Protein AF-A0A2J0M6G5-F1 (afdb_monomer)

Nearest PDB structures (foldseek):
  6vah-assembly2_B  TM=3.939E-01  e=2.311E+00  Homo sapiens
  7t2j-assembly2_A  TM=3.472E-01  e=2.066E+00  Homo sapiens
  7t2k-assembly2_A  TM=3.426E-01  e=1.954E+00  Homo sapiens
  8a8q-assembly1_B  TM=3.525E-01  e=4.049E+00  Drosophila melanogaster
  6s6j-assembly1_A  TM=3.504E-01  e=5.359E+00  Homo sapiens

Structure (mmCIF, N/CA/C/O backbone):
data_AF-A0A2J0M6G5-F1
#
_entry.id   AF-A0A2J0M6G5-F1
#
loop_
_atom_site.group_PDB
_atom_site.id
_atom_site.type_symbol
_atom_site.label_atom_id
_atom_site.label_alt_id
_atom_site.label_comp_id
_atom_site.label_asym_id
_atom_site.label_entity_id
_atom_site.label_seq_id
_atom_site.pdbx_PDB_ins_code
_atom_site.Cartn_x
_atom_site.Cartn_y
_atom_site.Cartn_z
_atom_site.occupancy
_atom_site.B_iso_or_equiv
_atom_site.auth_seq_id
_atom_site.auth_comp_id
_atom_site.auth_asym_id
_atom_site.auth_atom_id
_atom_site.pdbx_PDB_model_num
ATOM 1 N N . MET A 1 1 ? 59.948 -40.839 7.344 1.00 58.81 1 MET A N 1
ATOM 2 C CA . MET A 1 1 ? 58.799 -39.946 7.051 1.00 58.81 1 MET A CA 1
ATOM 3 C C . MET A 1 1 ? 58.137 -40.222 5.699 1.00 58.81 1 MET A C 1
ATOM 5 O O . MET A 1 1 ? 56.933 -40.058 5.602 1.00 58.81 1 MET A O 1
ATOM 9 N N . THR A 1 2 ? 58.850 -40.732 4.690 1.00 64.69 2 THR A N 1
ATOM 10 C CA . THR A 1 2 ? 58.309 -41.070 3.353 1.00 64.69 2 THR A CA 1
ATOM 11 C C . THR A 1 2 ? 57.282 -42.209 3.318 1.00 64.69 2 THR A C 1
ATOM 13 O O . THR A 1 2 ? 56.412 -42.210 2.457 1.00 64.69 2 THR A O 1
ATOM 16 N N . LYS A 1 3 ? 57.320 -43.160 4.263 1.00 63.69 3 LYS A N 1
ATOM 17 C CA . LYS A 1 3 ? 56.396 -44.314 4.288 1.00 63.69 3 LYS A CA 1
ATOM 18 C C . LYS A 1 3 ? 54.929 -43.929 4.544 1.00 63.69 3 LYS A C 1
ATOM 20 O O . LYS A 1 3 ? 54.038 -44.574 4.009 1.00 63.69 3 LYS A O 1
ATOM 25 N N . TYR A 1 4 ? 54.677 -42.870 5.316 1.00 75.38 4 TYR A N 1
ATOM 26 C CA . TYR A 1 4 ? 53.314 -42.422 5.636 1.00 75.38 4 TYR A CA 1
ATOM 27 C C . TYR A 1 4 ? 52.698 -41.553 4.535 1.00 75.38 4 TYR A C 1
ATOM 29 O O . TYR A 1 4 ? 51.484 -41.557 4.387 1.00 75.38 4 TYR A O 1
ATOM 37 N N . ILE A 1 5 ? 53.527 -40.900 3.712 1.00 76.75 5 ILE A N 1
ATOM 38 C CA . ILE A 1 5 ? 53.088 -40.082 2.568 1.00 76.75 5 ILE A CA 1
ATOM 39 C C . ILE A 1 5 ? 52.361 -40.937 1.521 1.00 76.75 5 ILE A C 1
ATOM 41 O O . ILE A 1 5 ? 51.309 -40.554 1.016 1.00 76.75 5 ILE A O 1
ATOM 45 N N . TRP A 1 6 ? 52.870 -42.136 1.234 1.00 80.69 6 TRP A N 1
ATOM 46 C CA . TRP A 1 6 ? 52.226 -43.050 0.285 1.00 80.69 6 TRP A CA 1
ATOM 47 C C . TRP A 1 6 ? 50.914 -43.633 0.819 1.00 80.69 6 TRP A C 1
ATOM 49 O O . TRP A 1 6 ? 49.969 -43.839 0.057 1.00 80.69 6 TRP A O 1
ATOM 59 N N . ILE A 1 7 ? 50.828 -43.839 2.135 1.00 84.25 7 ILE A N 1
ATOM 60 C CA . ILE A 1 7 ? 49.607 -44.299 2.805 1.00 84.25 7 ILE A CA 1
ATOM 61 C C . ILE A 1 7 ? 48.539 -43.200 2.755 1.00 84.25 7 ILE A C 1
ATOM 63 O O . ILE A 1 7 ? 47.402 -43.479 2.385 1.00 84.25 7 ILE A O 1
ATOM 67 N N . THR A 1 8 ? 48.898 -41.944 3.037 1.00 84.81 8 THR A N 1
ATOM 68 C CA . THR A 1 8 ? 47.950 -40.821 2.975 1.00 84.81 8 THR A CA 1
ATOM 69 C C . THR A 1 8 ? 47.463 -40.553 1.554 1.00 84.81 8 THR A C 1
ATOM 71 O O . THR A 1 8 ? 46.270 -40.340 1.364 1.00 84.81 8 THR A O 1
ATOM 74 N N . ILE A 1 9 ? 48.339 -40.637 0.545 1.00 87.06 9 ILE A N 1
ATOM 75 C CA . ILE A 1 9 ? 47.937 -40.500 -0.867 1.00 87.06 9 ILE A CA 1
ATOM 76 C C . ILE A 1 9 ? 46.954 -41.610 -1.256 1.00 87.06 9 ILE A C 1
ATOM 78 O O . ILE A 1 9 ? 45.942 -41.335 -1.896 1.00 87.06 9 ILE A O 1
ATOM 82 N N . SER A 1 10 ? 47.208 -42.846 -0.819 1.00 85.62 10 SER A N 1
ATOM 83 C CA . SER A 1 10 ? 46.324 -43.983 -1.108 1.00 85.62 10 SER A CA 1
ATOM 84 C C . SER A 1 10 ? 44.948 -43.820 -0.455 1.00 85.62 10 SER A C 1
ATOM 86 O O . SER A 1 10 ? 43.934 -44.109 -1.084 1.00 85.62 10 SER A O 1
ATOM 88 N N . ILE A 1 11 ? 44.896 -43.304 0.778 1.00 89.06 11 ILE A N 1
ATOM 89 C CA . ILE A 1 11 ? 43.638 -43.032 1.488 1.00 89.06 11 ILE A CA 1
ATOM 90 C C . ILE A 1 11 ? 42.857 -41.906 0.803 1.00 89.06 11 ILE A C 1
ATOM 92 O O . ILE A 1 11 ? 41.661 -42.056 0.573 1.00 89.06 11 ILE A O 1
ATOM 96 N N . ILE A 1 12 ? 43.516 -40.807 0.424 1.00 89.25 12 ILE A N 1
ATOM 97 C CA . ILE A 1 12 ? 42.864 -39.688 -0.274 1.00 89.25 12 ILE A CA 1
ATOM 98 C C . ILE A 1 12 ? 42.316 -40.143 -1.631 1.00 89.25 12 ILE A C 1
ATOM 100 O O . ILE A 1 12 ? 41.170 -39.842 -1.956 1.00 89.25 12 ILE A O 1
ATOM 104 N N . ALA A 1 13 ? 43.089 -40.918 -2.396 1.00 87.38 13 ALA A N 1
ATOM 105 C CA . ALA A 1 13 ? 42.631 -41.473 -3.668 1.00 87.38 13 ALA A CA 1
ATOM 106 C C . ALA A 1 13 ? 41.407 -42.385 -3.482 1.00 87.38 13 ALA A C 1
ATOM 108 O O . ALA A 1 13 ? 40.453 -42.303 -4.252 1.00 87.38 13 ALA A O 1
ATOM 109 N N . LEU A 1 14 ? 41.396 -43.206 -2.429 1.00 87.56 14 LEU A N 1
ATOM 110 C CA . LEU A 1 14 ? 40.270 -44.083 -2.118 1.00 87.56 14 LEU A CA 1
ATOM 111 C C . LEU A 1 14 ? 39.017 -43.292 -1.710 1.00 87.56 14 LEU A C 1
ATOM 113 O O . LEU A 1 14 ? 37.924 -43.613 -2.173 1.00 87.56 14 LEU A O 1
ATOM 117 N N . ILE A 1 15 ? 39.172 -42.227 -0.917 1.00 84.44 15 ILE A N 1
ATOM 118 C CA . ILE A 1 15 ? 38.075 -41.316 -0.553 1.00 84.44 15 ILE A CA 1
ATOM 119 C C . ILE A 1 15 ? 37.501 -40.641 -1.803 1.00 84.44 15 ILE A C 1
ATOM 121 O O . ILE A 1 15 ? 36.285 -40.616 -1.973 1.00 84.44 15 ILE A O 1
ATOM 125 N N . LEU A 1 16 ? 38.355 -40.153 -2.708 1.00 83.12 16 LEU A N 1
ATOM 126 C CA . LEU A 1 16 ? 37.916 -39.508 -3.949 1.00 83.12 16 LEU A CA 1
ATOM 127 C C . LEU A 1 16 ? 37.168 -40.474 -4.876 1.00 83.12 16 LEU A C 1
ATOM 129 O O . LEU A 1 16 ? 36.157 -40.089 -5.458 1.00 83.12 16 LEU A O 1
ATOM 133 N N . VAL A 1 17 ? 37.607 -41.732 -4.978 1.00 81.44 17 VAL A N 1
ATOM 134 C CA . VAL A 1 17 ? 36.903 -42.766 -5.759 1.00 81.44 17 VAL A CA 1
ATOM 135 C C . VAL A 1 17 ? 35.542 -43.092 -5.143 1.00 81.44 17 VAL A C 1
ATOM 137 O O . VAL A 1 17 ? 34.554 -43.204 -5.868 1.00 81.44 17 VAL A O 1
ATOM 140 N N . PHE A 1 18 ? 35.458 -43.215 -3.816 1.00 78.50 18 PHE A N 1
ATOM 141 C CA . PHE A 1 18 ? 34.181 -43.439 -3.134 1.00 78.50 18 PHE A CA 1
ATOM 142 C C . PHE A 1 18 ? 33.226 -42.250 -3.277 1.00 78.50 18 PHE A C 1
ATOM 144 O O . PHE A 1 18 ? 32.040 -42.469 -3.513 1.00 78.50 18 PHE A O 1
ATOM 151 N N . ALA A 1 19 ? 33.737 -41.018 -3.207 1.00 73.69 19 ALA A N 1
ATOM 152 C CA . ALA A 1 19 ? 32.956 -39.808 -3.445 1.00 73.69 19 ALA A CA 1
ATOM 153 C C . ALA A 1 19 ? 32.439 -39.745 -4.894 1.00 73.69 19 ALA A C 1
ATOM 155 O O . ALA A 1 19 ? 31.252 -39.514 -5.107 1.00 73.69 19 ALA A O 1
ATOM 156 N N . TYR A 1 20 ? 33.282 -40.059 -5.887 1.00 72.31 20 TYR A N 1
ATOM 157 C CA . TYR A 1 20 ? 32.862 -40.132 -7.294 1.00 72.31 20 TYR A CA 1
ATOM 158 C C . TYR A 1 20 ? 31.770 -41.181 -7.532 1.00 72.31 20 TYR A C 1
ATOM 160 O O . TYR A 1 20 ? 30.870 -40.967 -8.340 1.00 72.31 20 TYR A O 1
ATOM 168 N N . LYS A 1 21 ? 31.815 -42.314 -6.820 1.00 68.69 21 LYS A N 1
ATOM 169 C CA . LYS A 1 21 ? 30.777 -43.350 -6.913 1.00 68.69 21 LYS A CA 1
ATOM 170 C C . LYS A 1 21 ? 29.467 -42.991 -6.201 1.00 68.69 21 LYS A C 1
ATOM 172 O O . LYS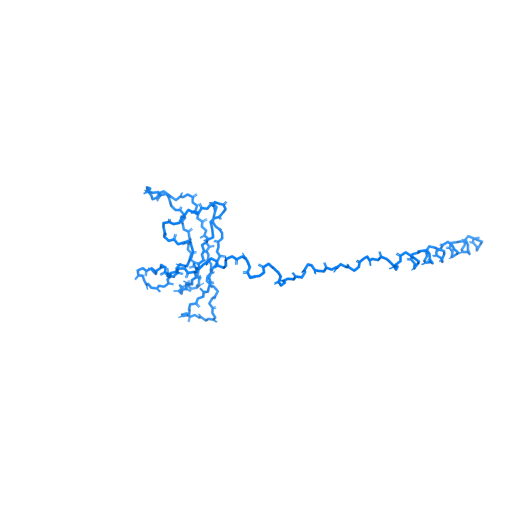 A 1 21 ? 28.467 -43.637 -6.496 1.00 68.69 21 LYS A O 1
ATOM 177 N N . GLN A 1 22 ? 29.458 -42.018 -5.286 1.00 61.12 22 GLN A N 1
ATOM 178 C CA . GLN A 1 22 ? 28.244 -41.556 -4.592 1.00 61.12 22 GLN A CA 1
ATOM 179 C C . GLN A 1 22 ? 27.455 -40.498 -5.377 1.00 61.12 22 GLN A C 1
ATOM 181 O O . GLN A 1 22 ? 26.293 -40.271 -5.066 1.00 61.12 22 GLN A O 1
ATOM 186 N N . ALA A 1 23 ? 28.041 -39.903 -6.418 1.00 62.44 23 ALA A N 1
ATOM 187 C CA . ALA A 1 23 ? 27.406 -38.852 -7.209 1.00 62.44 23 ALA A CA 1
ATOM 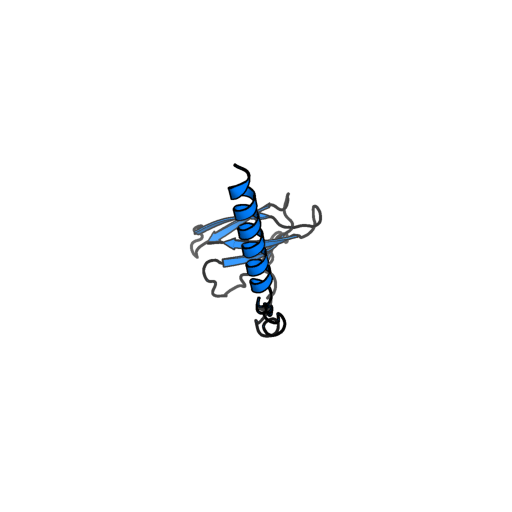188 C C . ALA A 1 23 ? 26.230 -39.252 -8.144 1.00 62.44 23 ALA A C 1
ATOM 190 O O . ALA A 1 23 ? 25.517 -38.340 -8.549 1.00 62.4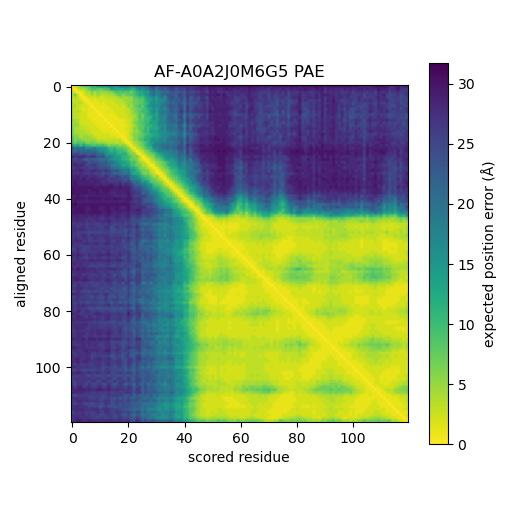4 23 ALA A O 1
ATOM 191 N N . PRO A 1 24 ? 25.964 -40.520 -8.542 1.00 62.50 24 PRO A N 1
ATOM 192 C CA . PRO A 1 24 ? 25.002 -40.768 -9.616 1.00 62.50 24 PRO A CA 1
ATOM 193 C C . PRO A 1 24 ? 23.632 -41.246 -9.117 1.00 62.50 24 PRO A C 1
ATOM 195 O O . PRO A 1 24 ? 23.124 -42.209 -9.674 1.00 62.50 24 PRO A O 1
ATOM 198 N N . ASN A 1 25 ? 23.052 -40.638 -8.073 1.00 64.62 25 ASN A N 1
ATOM 199 C CA . ASN A 1 25 ? 21.641 -40.847 -7.691 1.00 64.62 25 ASN A CA 1
ATOM 200 C C . ASN A 1 25 ? 21.081 -39.655 -6.889 1.00 64.62 25 ASN A C 1
ATOM 202 O O . ASN A 1 25 ? 20.385 -39.856 -5.894 1.00 64.62 25 ASN A O 1
ATOM 206 N N . GLU A 1 26 ? 21.391 -38.414 -7.271 1.00 66.38 26 GLU A N 1
ATOM 207 C CA . GLU A 1 26 ? 20.465 -37.340 -6.898 1.00 66.38 26 GLU A CA 1
ATOM 208 C C . GLU A 1 26 ? 19.183 -37.600 -7.703 1.00 66.38 26 GLU A C 1
ATOM 210 O O . GLU A 1 26 ? 19.260 -37.645 -8.935 1.00 66.38 26 GLU A O 1
ATOM 215 N N . PRO A 1 27 ? 18.038 -37.902 -7.059 1.00 65.88 27 PRO A N 1
ATOM 216 C CA . PRO A 1 27 ? 16.782 -37.955 -7.787 1.00 65.88 27 PRO A CA 1
ATOM 217 C C . PRO A 1 27 ? 16.591 -36.584 -8.425 1.00 65.88 27 PRO A C 1
ATOM 219 O O . PRO A 1 27 ? 16.808 -35.569 -7.758 1.00 65.88 27 PRO A O 1
ATOM 222 N N . ASP A 1 28 ? 16.239 -36.564 -9.708 1.00 66.62 28 ASP A N 1
ATOM 223 C CA . ASP A 1 28 ? 15.919 -35.318 -10.390 1.00 66.62 28 ASP A CA 1
ATOM 224 C C . ASP A 1 28 ? 14.849 -34.617 -9.549 1.00 66.62 28 ASP A C 1
ATOM 226 O O . ASP A 1 28 ? 13.802 -35.202 -9.250 1.00 66.62 28 ASP A O 1
ATOM 230 N N . LEU A 1 29 ? 15.164 -33.422 -9.045 1.00 62.41 29 LEU A N 1
ATOM 231 C CA . LEU A 1 29 ? 14.179 -32.623 -8.339 1.00 62.41 29 LEU A CA 1
ATOM 232 C C . LEU A 1 29 ? 13.207 -32.166 -9.417 1.00 62.41 29 LEU A C 1
ATOM 234 O O . LEU A 1 29 ? 13.410 -31.116 -10.025 1.00 62.41 29 LEU A O 1
ATOM 238 N N . GLU A 1 30 ? 12.174 -32.968 -9.672 1.00 61.38 30 GLU A N 1
ATOM 239 C CA . GLU A 1 30 ? 11.008 -32.531 -10.424 1.00 61.38 30 GLU A CA 1
ATOM 240 C C . GLU A 1 30 ? 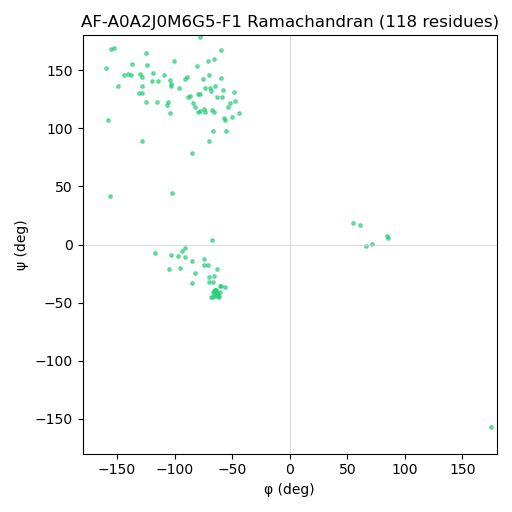10.482 -31.289 -9.701 1.00 61.38 30 GLU A C 1
ATOM 242 O O . GLU A 1 30 ? 9.826 -31.365 -8.657 1.00 61.38 30 GLU A O 1
ATOM 247 N N . LYS A 1 31 ? 10.861 -30.113 -10.216 1.00 65.56 31 LYS A N 1
ATOM 248 C CA . LYS A 1 31 ? 10.246 -28.845 -9.849 1.00 65.56 31 LYS A CA 1
ATOM 249 C C . LYS A 1 31 ? 8.749 -29.089 -10.037 1.00 65.56 31 LYS A C 1
ATOM 251 O O . LYS A 1 31 ? 8.383 -29.481 -11.147 1.00 65.56 31 LYS A O 1
ATOM 256 N N . PRO A 1 32 ? 7.906 -28.923 -9.001 1.00 64.06 32 PRO A N 1
ATOM 257 C CA . PRO A 1 32 ? 6.471 -29.086 -9.166 1.00 64.06 32 PRO A CA 1
ATOM 258 C C . PRO A 1 32 ? 6.052 -28.301 -10.405 1.00 64.06 32 PRO A C 1
ATOM 260 O O . PRO A 1 32 ? 6.404 -27.124 -10.504 1.00 64.06 32 PRO A O 1
ATOM 263 N N . GLU A 1 33 ? 5.415 -28.968 -11.368 1.00 58.75 33 GLU A N 1
ATOM 264 C CA . GLU A 1 33 ? 4.924 -28.332 -12.588 1.00 58.75 33 GLU A CA 1
ATOM 265 C C . GLU A 1 33 ? 4.117 -27.093 -12.173 1.00 58.75 33 GLU A C 1
ATOM 267 O O . GLU A 1 33 ? 3.049 -27.201 -11.569 1.00 58.75 33 GLU A O 1
ATOM 272 N N . GLU A 1 34 ? 4.658 -25.901 -12.438 1.00 57.47 34 GLU A N 1
ATOM 273 C CA . GLU A 1 34 ? 4.066 -24.614 -12.039 1.00 57.47 34 GLU A CA 1
ATOM 274 C C . GLU A 1 34 ? 2.747 -24.311 -12.779 1.00 57.47 34 GLU A C 1
ATOM 276 O O . GLU A 1 34 ? 2.140 -23.270 -12.546 1.00 57.47 34 GLU A O 1
ATOM 281 N N . ASP A 1 35 ? 2.250 -25.237 -13.602 1.00 56.28 35 ASP A N 1
ATOM 282 C CA . ASP A 1 35 ? 1.131 -25.007 -14.514 1.00 56.28 35 ASP A CA 1
ATOM 283 C C . ASP A 1 35 ? -0.214 -25.595 -14.053 1.00 56.28 35 ASP A C 1
ATOM 285 O O . ASP A 1 35 ? -1.244 -25.262 -14.632 1.00 56.28 35 ASP A O 1
ATOM 289 N N . ILE A 1 36 ? -0.275 -26.406 -12.987 1.00 48.06 36 ILE A N 1
ATOM 290 C CA . ILE A 1 36 ? -1.559 -26.987 -12.519 1.00 48.06 36 ILE A CA 1
ATOM 291 C C . ILE A 1 36 ? -2.236 -26.228 -11.370 1.00 48.06 36 ILE A C 1
ATOM 293 O O . ILE A 1 36 ? -3.401 -26.492 -11.075 1.00 48.06 36 ILE A O 1
ATOM 297 N N . ILE A 1 37 ? -1.560 -25.259 -10.742 1.00 52.09 37 ILE A N 1
ATOM 298 C CA . ILE A 1 37 ? -2.155 -24.435 -9.666 1.00 52.09 37 ILE A CA 1
ATOM 299 C C . ILE A 1 37 ? -2.511 -23.017 -10.153 1.00 52.09 37 ILE A C 1
ATOM 301 O O . ILE A 1 37 ? -3.393 -22.380 -9.576 1.00 52.09 37 ILE A O 1
ATOM 305 N N . SER A 1 38 ? -1.903 -22.539 -11.246 1.00 56.28 38 SER A N 1
ATOM 306 C CA . SER A 1 38 ? -2.113 -21.173 -11.757 1.00 56.28 38 SER A CA 1
ATOM 307 C C . SER A 1 38 ? -3.575 -20.879 -12.130 1.00 56.28 38 SER A C 1
ATOM 309 O O . SER A 1 38 ? -4.067 -19.787 -11.856 1.00 56.28 38 SER A O 1
ATOM 311 N N . ASP A 1 39 ? -4.304 -21.864 -12.660 1.00 56.72 39 ASP A N 1
ATOM 312 C CA . ASP A 1 39 ? -5.672 -21.656 -13.163 1.00 56.72 39 ASP A CA 1
ATOM 313 C C . ASP A 1 39 ? -6.788 -21.944 -12.141 1.00 56.72 39 ASP A C 1
ATOM 315 O O . ASP A 1 39 ? -7.964 -21.716 -12.427 1.00 56.72 39 ASP A O 1
ATOM 319 N N . GLN A 1 40 ? -6.459 -22.450 -10.945 1.00 49.72 40 GLN A N 1
ATOM 320 C CA . GLN A 1 40 ? -7.458 -22.809 -9.921 1.00 49.72 40 GLN A CA 1
ATOM 321 C C . GLN A 1 40 ? -7.358 -22.001 -8.629 1.00 49.72 40 GLN A C 1
ATOM 323 O O . GLN A 1 40 ? -8.250 -22.099 -7.784 1.00 49.72 40 GLN A O 1
ATOM 328 N N . ILE A 1 41 ? -6.330 -21.166 -8.466 1.00 49.44 41 ILE A N 1
ATOM 329 C CA . ILE A 1 41 ? -6.424 -20.075 -7.499 1.00 49.44 41 ILE A CA 1
ATOM 330 C C . ILE A 1 41 ? -7.369 -19.062 -8.147 1.00 49.44 41 ILE A C 1
ATOM 332 O O . ILE A 1 41 ? -6.997 -18.498 -9.177 1.00 49.44 41 ILE A O 1
ATOM 336 N N . PRO A 1 42 ? -8.578 -18.805 -7.608 1.00 47.22 42 PRO A N 1
ATOM 337 C CA . PRO A 1 42 ? -9.351 -17.673 -8.082 1.00 47.22 42 PRO A CA 1
ATOM 338 C C . PRO A 1 42 ? -8.455 -16.457 -7.884 1.00 47.22 42 PRO A C 1
ATOM 340 O O . PRO A 1 42 ? -8.185 -16.083 -6.743 1.00 47.22 42 PRO A O 1
ATOM 343 N N . THR A 1 43 ? -7.942 -15.883 -8.977 1.00 55.78 43 THR A N 1
ATOM 344 C CA . THR A 1 43 ? -7.353 -14.547 -8.948 1.00 55.78 43 THR A CA 1
ATOM 345 C C . THR A 1 43 ? -8.471 -13.690 -8.389 1.00 55.78 43 THR A C 1
ATOM 347 O O . THR A 1 43 ? -9.492 -13.567 -9.067 1.00 55.78 43 THR A O 1
ATOM 350 N N . PR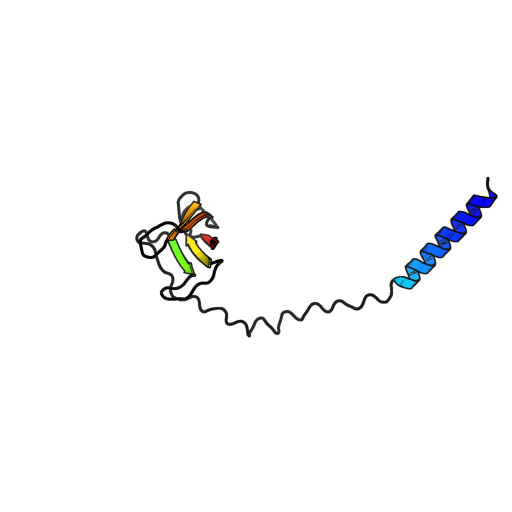O A 1 44 ? -8.384 -13.221 -7.128 1.00 59.53 44 PRO A N 1
ATOM 351 C CA . PRO A 1 44 ? -9.554 -12.632 -6.513 1.00 59.53 44 PRO A CA 1
ATOM 352 C C . PRO A 1 44 ? -9.840 -11.367 -7.304 1.00 59.53 44 PRO A C 1
ATOM 354 O O . PRO A 1 44 ? -8.977 -10.485 -7.342 1.00 59.53 44 PRO A O 1
ATOM 357 N N . GLU A 1 45 ? -10.985 -11.378 -7.989 1.00 61.88 45 GLU A N 1
ATOM 358 C CA . GLU A 1 45 ? -11.436 -10.355 -8.922 1.00 61.88 45 GLU A CA 1
ATOM 359 C C . GLU A 1 45 ? -11.165 -8.995 -8.276 1.00 61.88 45 GLU A C 1
ATOM 361 O O . GLU A 1 45 ? -11.666 -8.700 -7.185 1.00 61.88 45 GLU A O 1
ATOM 366 N N . GLU A 1 46 ? -10.239 -8.228 -8.858 1.00 68.38 46 GLU A N 1
ATOM 367 C CA . GLU A 1 46 ? -9.957 -6.883 -8.374 1.00 68.38 46 GLU A CA 1
ATOM 368 C C . GLU A 1 46 ? -11.213 -6.061 -8.664 1.00 68.38 46 GLU A C 1
ATOM 370 O O . GLU A 1 46 ? -11.454 -5.657 -9.797 1.00 68.38 46 GLU A O 1
ATOM 375 N N . GLY A 1 47 ? -12.060 -5.901 -7.643 1.00 76.31 47 GLY A N 1
ATOM 376 C CA . GLY A 1 47 ? -13.230 -5.037 -7.720 1.00 76.31 47 GLY A CA 1
ATOM 377 C C . GLY A 1 47 ? -12.831 -3.591 -8.012 1.00 76.31 47 GLY A C 1
ATOM 378 O O . GLY A 1 47 ? -11.658 -3.219 -7.907 1.00 76.31 47 GLY A O 1
ATOM 379 N N . GLU A 1 48 ? -13.820 -2.770 -8.366 1.00 88.00 48 GLU A N 1
ATOM 380 C CA . GLU A 1 48 ? -13.614 -1.356 -8.690 1.00 88.00 48 GLU A CA 1
ATOM 381 C C . GLU A 1 48 ? -12.751 -0.656 -7.621 1.00 88.00 48 GLU A C 1
ATOM 383 O O . GLU A 1 48 ? -13.004 -0.804 -6.416 1.00 88.00 48 GLU A O 1
ATOM 388 N N . PRO A 1 49 ? -11.710 0.094 -8.023 1.00 90.88 49 PRO A N 1
ATOM 389 C CA . PRO A 1 49 ? -10.835 0.753 -7.072 1.00 90.88 49 PRO A CA 1
ATOM 390 C C . PRO A 1 49 ? -11.595 1.816 -6.278 1.00 90.88 49 PRO A C 1
ATOM 392 O O . PRO A 1 49 ? -12.312 2.653 -6.830 1.00 90.88 49 PRO A O 1
ATOM 395 N N . ILE A 1 50 ? -11.366 1.849 -4.968 1.00 93.38 50 ILE A N 1
ATOM 396 C CA . ILE A 1 50 ? -11.849 2.930 -4.110 1.00 93.38 50 ILE A CA 1
ATOM 397 C C . ILE A 1 50 ? -10.885 4.108 -4.272 1.00 93.38 50 ILE A C 1
ATOM 399 O O . ILE A 1 50 ? -9.712 4.017 -3.906 1.00 93.38 50 ILE A O 1
ATOM 403 N N . VAL A 1 51 ? -11.377 5.209 -4.837 1.00 95.12 51 VAL A N 1
ATOM 404 C CA . VAL A 1 51 ? -10.583 6.407 -5.150 1.00 95.12 51 VAL A CA 1
ATOM 405 C C . VAL A 1 51 ? -10.712 7.443 -4.032 1.00 95.12 51 VAL A C 1
ATOM 407 O O . VAL A 1 51 ? -11.813 7.719 -3.556 1.00 95.12 51 VAL A O 1
ATOM 410 N N . SER A 1 52 ? -9.589 8.028 -3.609 1.00 95.00 52 SER A N 1
ATOM 411 C CA . SER A 1 52 ? -9.562 9.105 -2.613 1.00 95.00 52 SER A CA 1
ATOM 412 C C . SER A 1 52 ? -10.225 10.390 -3.123 1.00 95.00 52 SER A C 1
ATOM 414 O O . SER A 1 52 ? -10.287 10.633 -4.325 1.00 95.00 52 SER A O 1
ATOM 416 N N . GLU A 1 53 ? -10.631 11.284 -2.215 1.00 95.44 53 GLU A N 1
ATOM 417 C CA . GLU A 1 53 ? -11.208 12.595 -2.575 1.00 95.44 53 GLU A CA 1
ATOM 418 C C . GLU A 1 53 ? -10.280 13.434 -3.469 1.00 95.44 53 GLU A C 1
ATOM 420 O O . GLU A 1 53 ? -10.727 14.120 -4.383 1.00 95.44 53 GLU A O 1
ATOM 425 N N . SER A 1 54 ? -8.968 13.351 -3.232 1.00 94.56 54 SER A N 1
ATOM 426 C CA . SER A 1 54 ? -7.943 14.010 -4.049 1.00 94.56 54 SER A CA 1
ATOM 427 C C . SER A 1 54 ? -7.703 13.344 -5.408 1.00 94.56 54 SER A C 1
ATOM 429 O O . SER A 1 54 ? -6.987 13.903 -6.235 1.00 94.56 54 SER A O 1
ATOM 431 N N . GLY A 1 55 ? -8.216 12.129 -5.623 1.00 96.12 55 GLY A N 1
ATOM 432 C CA . GLY A 1 55 ? -7.943 11.305 -6.803 1.00 96.12 55 GLY A CA 1
ATOM 433 C C . GLY A 1 55 ? -6.529 10.714 -6.874 1.00 96.12 55 GLY A C 1
ATOM 434 O O . GLY A 1 55 ? -6.206 10.033 -7.843 1.00 96.12 55 GLY A O 1
ATOM 435 N N . ASN A 1 56 ? -5.678 10.970 -5.878 1.00 97.19 56 ASN A N 1
ATOM 436 C CA . ASN A 1 56 ? -4.255 10.618 -5.910 1.00 97.19 56 ASN A CA 1
ATOM 437 C C . ASN A 1 56 ? -3.933 9.240 -5.328 1.00 97.19 56 ASN A C 1
ATOM 439 O O . ASN A 1 56 ? -2.807 8.777 -5.483 1.00 97.19 56 ASN A O 1
ATOM 443 N N . ILE A 1 57 ? -4.882 8.588 -4.657 1.00 97.38 57 ILE A N 1
ATOM 444 C CA . ILE A 1 57 ? -4.718 7.229 -4.139 1.00 97.38 57 ILE A CA 1
ATOM 445 C C . ILE A 1 57 ? -5.932 6.420 -4.569 1.00 97.38 57 ILE A C 1
ATOM 447 O O . ILE A 1 57 ? -7.073 6.845 -4.371 1.00 97.38 57 ILE A O 1
ATOM 451 N N . LYS A 1 58 ? -5.679 5.250 -5.147 1.00 97.00 58 LYS A N 1
ATOM 452 C CA . LYS A 1 58 ? -6.704 4.288 -5.532 1.00 97.00 58 LYS A CA 1
ATOM 453 C C . LYS A 1 58 ? -6.380 2.953 -4.891 1.00 97.00 58 LYS A C 1
ATOM 455 O O . LYS A 1 58 ? -5.293 2.422 -5.094 1.00 97.00 58 LYS A O 1
ATOM 460 N N . VAL A 1 59 ? -7.307 2.424 -4.104 1.00 95.44 59 VAL A N 1
ATOM 461 C CA . VAL A 1 59 ? -7.131 1.176 -3.357 1.00 95.44 59 VAL A CA 1
ATOM 462 C C . VAL A 1 59 ? -7.949 0.083 -4.028 1.00 95.44 59 VAL A C 1
ATOM 464 O O . VAL A 1 59 ? -9.169 0.194 -4.123 1.00 95.44 59 VAL A O 1
ATOM 467 N N . THR A 1 60 ? -7.285 -0.977 -4.484 1.00 95.19 60 THR A N 1
ATOM 468 C CA . THR A 1 60 ? -7.941 -2.168 -5.046 1.00 95.19 60 THR A CA 1
ATOM 469 C C . THR A 1 60 ? -8.124 -3.260 -3.998 1.00 95.19 60 THR A C 1
ATOM 471 O O . THR A 1 60 ? -8.985 -4.125 -4.164 1.00 95.19 60 THR A O 1
ATOM 474 N N . ARG A 1 61 ? -7.364 -3.228 -2.891 1.00 93.56 61 ARG A N 1
ATOM 475 C CA . ARG A 1 61 ? -7.576 -4.111 -1.733 1.00 93.56 61 ARG A CA 1
ATOM 476 C C . ARG A 1 61 ? -7.287 -3.439 -0.391 1.00 93.56 61 ARG A C 1
ATOM 478 O O . ARG A 1 61 ? -6.317 -2.687 -0.317 1.00 93.56 61 ARG A O 1
ATOM 485 N N . PRO A 1 62 ? -8.036 -3.787 0.672 1.00 92.94 62 PRO A N 1
ATOM 486 C CA . PRO A 1 62 ? -9.211 -4.669 0.666 1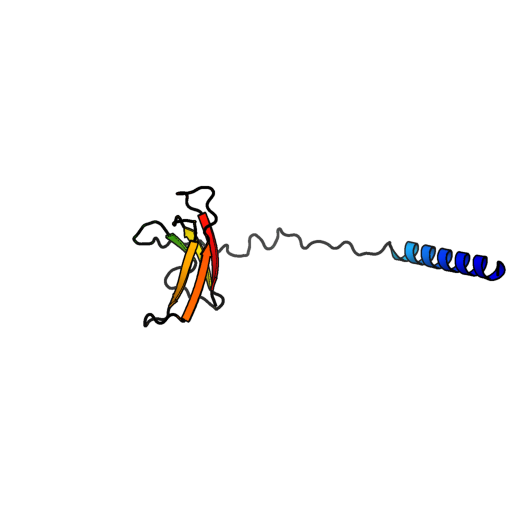.00 92.94 62 PRO A CA 1
ATOM 487 C C . PRO A 1 62 ? -10.424 -4.010 -0.015 1.00 92.94 62 PRO A C 1
ATOM 489 O O . PRO A 1 62 ? -10.497 -2.789 -0.123 1.00 92.94 62 PRO A O 1
ATOM 492 N N . GLN A 1 63 ? -11.366 -4.825 -0.490 1.00 90.62 63 GLN A N 1
ATOM 493 C CA . GLN A 1 63 ? -12.622 -4.338 -1.067 1.00 90.62 63 GLN A CA 1
ATOM 494 C C . GLN A 1 63 ? -13.614 -3.975 0.043 1.00 90.62 63 GLN A C 1
ATOM 496 O O . GLN A 1 63 ? -13.560 -4.521 1.152 1.00 90.62 63 GLN A O 1
ATOM 501 N N . LYS A 1 64 ? -14.529 -3.048 -0.250 1.00 88.44 64 LYS A N 1
ATOM 502 C CA . LYS A 1 64 ? -15.548 -2.631 0.716 1.00 88.44 64 LYS A CA 1
ATOM 503 C C . LYS A 1 64 ? -16.407 -3.830 1.140 1.00 88.44 64 LYS A C 1
ATOM 505 O O . LYS A 1 64 ? -16.693 -4.705 0.332 1.00 88.44 64 LYS A O 1
ATOM 510 N N . ASP A 1 65 ? -16.794 -3.854 2.415 1.00 86.56 65 ASP A N 1
ATOM 511 C CA . ASP A 1 65 ? -17.682 -4.863 3.011 1.00 86.56 65 ASP A CA 1
ATOM 512 C C . ASP A 1 65 ? -17.134 -6.307 2.954 1.00 86.56 65 ASP A C 1
ATOM 514 O O . ASP A 1 65 ? -17.868 -7.271 3.168 1.00 86.56 65 ASP A O 1
ATOM 518 N N . THR A 1 66 ? -15.825 -6.470 2.718 1.00 85.75 66 THR A N 1
ATOM 519 C CA . THR A 1 66 ? -15.154 -7.774 2.778 1.00 85.75 66 THR A CA 1
ATOM 520 C C . THR A 1 66 ? -14.631 -8.084 4.175 1.00 85.75 66 THR A C 1
ATOM 522 O O . THR A 1 66 ? -14.163 -7.209 4.906 1.00 85.75 66 THR A O 1
ATOM 525 N N . VAL A 1 67 ? -14.691 -9.362 4.553 1.00 88.81 67 VAL A N 1
ATOM 526 C CA . VAL A 1 67 ? -14.042 -9.855 5.770 1.00 88.81 67 VAL A CA 1
ATOM 527 C C . VAL A 1 67 ? -12.551 -10.007 5.481 1.00 88.81 67 VAL A C 1
ATOM 529 O O . VAL A 1 67 ? -12.159 -10.843 4.669 1.00 88.81 67 VAL A O 1
ATOM 532 N N . ALA A 1 68 ? -11.723 -9.208 6.151 1.00 87.06 68 ALA A N 1
ATOM 533 C CA . ALA A 1 68 ? -10.270 -9.306 6.090 1.00 87.06 68 ALA A CA 1
ATOM 534 C C . ALA A 1 68 ? -9.720 -9.971 7.361 1.00 87.06 68 ALA A C 1
ATOM 536 O O . ALA A 1 68 ? -10.200 -9.722 8.466 1.00 87.06 68 ALA A O 1
ATOM 537 N N . THR A 1 69 ? -8.699 -10.810 7.207 1.00 88.38 69 THR A N 1
ATOM 538 C CA . THR A 1 69 ? -7.981 -11.465 8.311 1.00 88.38 69 THR A CA 1
ATOM 539 C C . THR A 1 69 ? -6.583 -10.878 8.447 1.00 88.38 69 THR A C 1
ATOM 541 O O . THR A 1 69 ? -5.974 -10.545 7.436 1.00 88.38 69 THR A O 1
ATOM 544 N N . SER A 1 70 ? -6.059 -10.775 9.671 1.00 90.06 70 SER A N 1
ATOM 545 C CA . SER A 1 70 ? -4.683 -10.311 9.895 1.00 90.06 70 SER A CA 1
ATOM 546 C C . SER A 1 70 ? -3.664 -11.358 9.401 1.00 90.06 70 SER A C 1
ATOM 548 O O . SER A 1 70 ? -3.843 -12.542 9.707 1.00 90.06 70 SER A O 1
ATOM 550 N N . PRO A 1 71 ? -2.605 -10.963 8.663 1.00 92.38 71 PRO A N 1
ATOM 551 C CA . PRO A 1 71 ? -2.309 -9.605 8.190 1.00 92.38 71 PRO A CA 1
ATOM 552 C C . PRO A 1 71 ? -3.186 -9.178 7.003 1.00 92.38 71 PRO A C 1
ATOM 554 O O . PRO A 1 71 ? -3.439 -9.959 6.084 1.00 92.38 71 PRO A O 1
ATOM 557 N N . ILE A 1 72 ? -3.591 -7.907 6.984 1.00 93.94 72 ILE A N 1
ATOM 558 C CA . ILE A 1 72 ? -4.427 -7.346 5.917 1.00 93.94 72 ILE A CA 1
ATOM 559 C C . ILE A 1 72 ? -3.531 -6.821 4.795 1.00 93.94 72 ILE A C 1
ATOM 561 O O . ILE A 1 72 ? -2.652 -5.994 5.029 1.00 93.94 72 ILE A O 1
ATOM 565 N N . LEU A 1 73 ? -3.780 -7.265 3.561 1.00 94.69 73 LEU A N 1
ATOM 566 C CA . LEU A 1 73 ? -3.133 -6.714 2.372 1.00 94.69 73 LEU A CA 1
ATOM 567 C C . LEU A 1 73 ? -3.837 -5.435 1.914 1.00 94.69 73 LEU A C 1
ATOM 569 O O . LEU A 1 73 ? -4.994 -5.479 1.489 1.00 94.69 73 LEU A O 1
ATOM 573 N N . VAL A 1 74 ? -3.102 -4.326 1.927 1.00 95.56 74 VAL A N 1
ATOM 574 C CA . VAL A 1 74 ? -3.510 -3.051 1.339 1.00 95.56 74 VAL A CA 1
ATOM 575 C C . VAL A 1 74 ? -2.758 -2.859 0.025 1.00 95.56 74 VAL A C 1
ATOM 577 O O . VAL A 1 74 ? -1.535 -2.729 0.020 1.00 95.56 74 VAL A O 1
ATOM 580 N N . LYS A 1 75 ? -3.477 -2.869 -1.098 1.00 96.06 75 LYS A N 1
ATOM 581 C CA . LYS A 1 75 ? -2.900 -2.782 -2.449 1.00 96.06 75 LYS A CA 1
ATOM 582 C C . LYS A 1 75 ? -3.606 -1.705 -3.255 1.00 96.06 75 LYS A C 1
ATOM 584 O O . LYS A 1 75 ? -4.816 -1.510 -3.115 1.00 96.06 75 LYS A O 1
ATOM 589 N N . GLY A 1 76 ? -2.858 -1.044 -4.125 1.00 96.69 76 GLY A N 1
ATOM 590 C CA . GLY A 1 76 ? -3.418 -0.063 -5.031 1.00 96.69 76 GLY A CA 1
ATOM 591 C C . GLY A 1 76 ? -2.368 0.653 -5.857 1.00 96.69 76 GLY A C 1
ATOM 592 O O . GLY A 1 76 ? -1.253 0.164 -6.048 1.00 96.69 76 GLY A O 1
ATOM 593 N N . GLU A 1 77 ? -2.741 1.836 -6.319 1.00 97.75 77 GLU A N 1
ATOM 594 C CA . GLU A 1 77 ? -1.852 2.778 -6.980 1.00 97.75 77 GLU A CA 1
ATOM 595 C C . GLU A 1 77 ? -1.958 4.156 -6.332 1.00 97.75 77 GLU A C 1
ATOM 597 O O . GLU A 1 77 ? -3.025 4.581 -5.878 1.00 97.75 77 GLU A O 1
ATOM 602 N N . ALA A 1 78 ? -0.837 4.861 -6.260 1.00 98.06 78 ALA A N 1
ATOM 603 C CA . ALA A 1 78 ? -0.782 6.191 -5.688 1.00 98.06 78 ALA A CA 1
ATOM 604 C C . ALA A 1 78 ? 0.149 7.098 -6.488 1.00 98.06 78 ALA A C 1
ATOM 606 O O . ALA A 1 78 ? 1.168 6.669 -7.025 1.00 98.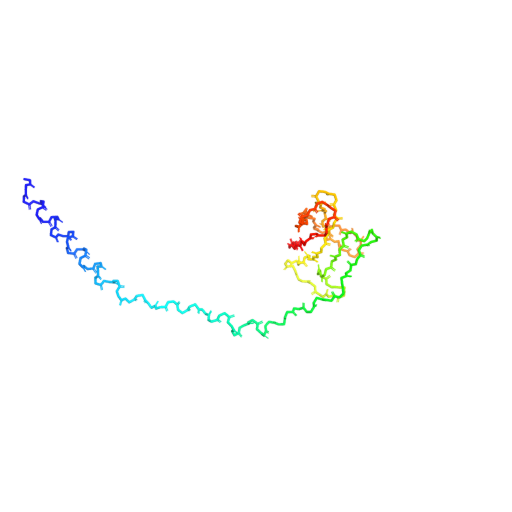06 78 ALA A O 1
ATOM 607 N N . ARG A 1 79 ? -0.214 8.375 -6.528 1.00 97.44 79 ARG A N 1
ATOM 608 C CA . ARG A 1 79 ? 0.582 9.478 -7.054 1.00 97.44 79 ARG A CA 1
ATOM 609 C C . ARG A 1 79 ? 0.622 10.568 -5.994 1.00 97.44 79 ARG A C 1
ATOM 611 O O . ARG A 1 79 ? -0.238 11.447 -5.944 1.00 97.44 79 ARG A O 1
ATOM 618 N N . VAL A 1 80 ? 1.607 10.481 -5.115 1.00 95.25 80 VAL A N 1
ATOM 619 C CA . VAL A 1 80 ? 1.782 11.393 -3.979 1.00 95.25 80 VAL A CA 1
ATOM 620 C C . VAL A 1 80 ? 3.177 12.013 -4.008 1.00 95.25 80 VAL A C 1
ATOM 622 O O . VAL A 1 80 ? 4.053 11.551 -4.737 1.00 95.25 80 VAL A O 1
ATOM 625 N N . PHE A 1 81 ? 3.379 13.084 -3.241 1.00 93.50 81 PHE A N 1
ATOM 626 C CA . PHE A 1 81 ? 4.674 13.756 -3.152 1.00 93.50 81 PHE A CA 1
ATOM 627 C C . PHE A 1 81 ? 5.752 12.774 -2.666 1.00 93.50 81 PHE A C 1
ATOM 629 O O . PHE A 1 81 ? 5.547 12.085 -1.670 1.00 93.50 81 PHE A O 1
ATOM 636 N N . GLU A 1 82 ? 6.853 12.667 -3.416 1.00 92.81 82 GLU A N 1
ATOM 637 C CA . GLU A 1 82 ? 7.955 11.715 -3.166 1.00 92.81 82 GLU A CA 1
ATOM 638 C C . GLU A 1 82 ? 7.515 10.238 -3.072 1.00 92.81 82 GLU A C 1
ATOM 640 O O . GLU A 1 82 ? 8.224 9.399 -2.519 1.00 92.81 82 GLU A O 1
ATOM 645 N N . GLY A 1 83 ? 6.320 9.903 -3.578 1.00 94.81 83 GLY A N 1
ATOM 646 C CA . GLY A 1 83 ? 5.769 8.547 -3.554 1.00 94.81 83 GLY A CA 1
ATOM 647 C C . GLY A 1 83 ? 5.432 8.004 -2.160 1.00 94.81 83 GLY A C 1
ATOM 648 O O . GLY A 1 83 ? 4.919 6.895 -2.071 1.00 94.81 83 GLY A O 1
ATOM 649 N N . THR A 1 84 ? 5.663 8.753 -1.080 1.00 96.69 84 THR A N 1
ATOM 650 C CA . THR A 1 84 ? 5.561 8.249 0.298 1.00 96.69 84 THR A CA 1
ATOM 651 C C . THR A 1 84 ? 4.272 8.708 0.981 1.00 96.69 84 THR A C 1
ATOM 653 O O . THR A 1 84 ? 3.871 9.867 0.873 1.00 96.69 84 THR A O 1
ATOM 656 N N . PHE A 1 85 ? 3.606 7.804 1.701 1.00 96.56 85 PHE A N 1
ATOM 657 C CA . PHE A 1 85 ? 2.367 8.085 2.433 1.00 96.56 85 PHE A CA 1
ATOM 658 C C . PHE A 1 85 ? 2.191 7.154 3.642 1.00 96.56 85 PHE A C 1
ATOM 660 O O . PHE A 1 85 ? 2.908 6.169 3.802 1.00 96.56 85 PHE A O 1
ATOM 667 N N . GLN A 1 86 ? 1.219 7.467 4.503 1.00 97.00 86 GLN A N 1
ATOM 668 C CA . GLN A 1 86 ? 0.877 6.656 5.675 1.00 97.00 86 GLN A CA 1
ATOM 669 C C . GLN A 1 86 ? -0.397 5.844 5.436 1.00 97.00 86 GLN A C 1
ATOM 671 O O . GLN A 1 86 ? -1.394 6.361 4.929 1.00 97.00 86 GLN A O 1
ATOM 676 N N . ILE A 1 87 ? -0.383 4.590 5.874 1.00 96.62 87 ILE A N 1
ATOM 677 C CA . ILE A 1 87 ? -1.543 3.706 5.966 1.00 96.62 87 ILE A CA 1
ATOM 678 C C . ILE A 1 87 ? -1.910 3.588 7.443 1.00 96.62 87 ILE A C 1
ATOM 680 O O . ILE A 1 87 ? -1.080 3.171 8.246 1.00 96.62 87 ILE A O 1
ATOM 684 N N . HIS A 1 88 ? -3.148 3.931 7.801 1.00 96.69 88 HIS A N 1
ATOM 685 C CA . HIS A 1 88 ? -3.684 3.741 9.152 1.00 96.69 88 HIS A CA 1
ATOM 686 C C . HIS A 1 88 ? -4.839 2.740 9.112 1.00 96.69 88 HIS A C 1
ATOM 688 O O . HIS A 1 88 ? -5.844 2.983 8.440 1.00 96.69 88 HIS A O 1
ATOM 694 N N . LEU A 1 89 ? -4.725 1.654 9.873 1.00 94.94 89 LEU A N 1
ATOM 695 C CA . LEU A 1 89 ? -5.842 0.761 10.159 1.00 94.94 89 LEU A CA 1
ATOM 696 C C . LEU A 1 89 ? -6.625 1.338 11.337 1.00 94.94 89 LEU A C 1
ATOM 698 O O . LEU A 1 89 ? -6.056 1.550 12.407 1.00 94.94 89 LEU A O 1
ATOM 702 N N . LYS A 1 90 ? -7.917 1.606 11.145 1.00 95.00 90 LYS A N 1
ATOM 703 C CA . LYS A 1 90 ? -8.789 2.180 12.175 1.00 95.00 90 LYS A CA 1
ATOM 704 C C . LYS A 1 90 ? -9.943 1.247 12.514 1.00 95.00 90 LYS A C 1
ATOM 706 O O . LYS A 1 90 ? -10.439 0.544 11.636 1.00 95.00 90 LYS A O 1
ATOM 711 N N . ASP A 1 91 ? -10.379 1.277 13.768 1.00 93.50 91 ASP A N 1
ATOM 712 C CA . ASP A 1 91 ? -11.629 0.642 14.184 1.00 93.50 91 ASP A CA 1
ATOM 713 C C . ASP A 1 91 ? -12.859 1.489 13.793 1.00 93.50 91 ASP A C 1
ATOM 715 O O . ASP A 1 91 ? -12.746 2.589 13.244 1.00 93.50 91 ASP A O 1
ATOM 719 N N . ALA A 1 92 ? -14.056 0.986 14.104 1.00 94.19 92 ALA A N 1
ATOM 7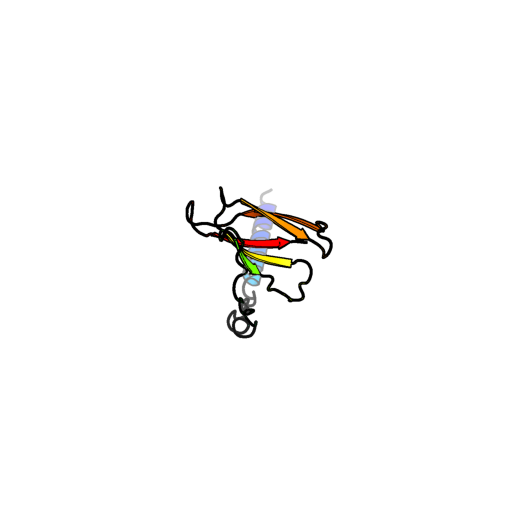20 C CA . ALA A 1 92 ? -15.315 1.676 13.814 1.00 94.19 92 ALA A CA 1
ATOM 721 C C . ALA A 1 92 ? -15.481 3.020 14.556 1.00 94.19 92 ALA A C 1
ATOM 723 O O . ALA A 1 92 ? -16.261 3.863 14.119 1.00 94.19 92 ALA A O 1
ATOM 724 N N . ASN A 1 93 ? -14.752 3.232 15.656 1.00 96.44 93 ASN A N 1
ATOM 725 C CA . ASN A 1 93 ? -14.759 4.477 16.427 1.00 96.44 93 ASN A CA 1
ATOM 726 C C . ASN A 1 93 ? -13.681 5.466 15.944 1.00 96.44 93 ASN A C 1
ATOM 728 O O . ASN A 1 93 ? -13.586 6.579 16.462 1.00 96.44 93 ASN A O 1
ATOM 732 N N . GLY A 1 94 ? -12.864 5.071 14.962 1.00 95.69 94 GLY A N 1
ATOM 733 C CA . GLY A 1 94 ? -11.764 5.862 14.420 1.00 95.69 94 GLY A CA 1
ATOM 734 C C . GLY A 1 94 ? -10.445 5.735 15.188 1.00 95.69 94 GLY A C 1
ATOM 735 O O . GLY A 1 94 ? -9.497 6.448 14.844 1.00 95.69 94 GLY A O 1
ATOM 736 N N . ALA A 1 95 ? -10.353 4.851 16.187 1.00 96.75 95 ALA A N 1
ATOM 737 C CA . ALA A 1 95 ? -9.106 4.579 16.895 1.00 96.75 95 ALA A CA 1
ATOM 738 C C . ALA A 1 95 ? -8.119 3.870 15.959 1.00 96.75 95 ALA A C 1
ATOM 740 O O . ALA A 1 95 ? -8.485 2.915 15.276 1.00 96.75 95 ALA A O 1
ATOM 741 N N . ILE A 1 96 ? -6.869 4.338 15.918 1.00 96.62 96 ILE A N 1
ATOM 742 C CA . ILE A 1 96 ? -5.814 3.719 15.109 1.00 96.62 96 ILE A CA 1
ATOM 743 C C . ILE A 1 96 ? -5.373 2.430 15.805 1.00 96.62 96 ILE A C 1
ATOM 745 O O . ILE A 1 96 ? -4.861 2.469 16.921 1.00 96.62 96 ILE A O 1
ATOM 749 N N . LEU A 1 97 ? -5.588 1.299 15.139 1.00 94.56 97 LEU A N 1
ATOM 750 C CA . LEU A 1 97 ? -5.140 -0.023 15.573 1.00 94.56 97 LEU A CA 1
ATOM 751 C C . LEU A 1 97 ? -3.696 -0.292 15.137 1.00 94.56 97 LEU A C 1
ATOM 753 O O . LEU A 1 97 ? -2.962 -0.973 15.846 1.00 94.56 97 LEU A O 1
ATOM 757 N N . SER A 1 98 ? -3.304 0.238 13.974 1.00 95.50 98 SER A N 1
ATOM 758 C CA . SER A 1 98 ? -1.994 0.013 13.363 1.00 95.50 98 SER A CA 1
ATOM 759 C C . SER A 1 98 ? -1.662 1.104 12.353 1.00 95.50 98 SER A C 1
ATOM 761 O O . SER A 1 98 ? -2.559 1.681 11.729 1.00 95.50 98 SER A O 1
ATOM 763 N N . GLU A 1 99 ? -0.375 1.370 12.166 1.00 96.69 99 GLU A N 1
ATOM 764 C CA . GLU A 1 99 ? 0.132 2.356 11.218 1.00 96.69 99 GLU A CA 1
ATOM 765 C C . GLU A 1 99 ? 1.350 1.823 10.466 1.00 96.69 99 GLU A C 1
ATOM 767 O O . GLU A 1 99 ? 2.157 1.061 11.002 1.00 96.69 99 GLU A O 1
ATOM 772 N N . LYS A 1 100 ? 1.484 2.222 9.202 1.00 96.62 100 LYS A N 1
ATOM 773 C CA . LYS A 1 100 ? 2.613 1.840 8.358 1.00 96.62 100 LYS A CA 1
ATOM 774 C C . LYS A 1 100 ? 2.929 2.935 7.346 1.00 96.62 100 LYS A C 1
ATOM 776 O O . LYS A 1 100 ? 2.029 3.467 6.703 1.00 96.62 100 LYS A O 1
ATOM 781 N N . THR A 1 101 ? 4.212 3.231 7.173 1.00 97.31 101 THR A N 1
ATOM 782 C CA . THR A 1 101 ? 4.701 4.038 6.050 1.00 97.31 101 THR A CA 1
ATOM 783 C C . THR A 1 101 ? 4.794 3.171 4.802 1.00 97.31 101 THR A C 1
ATOM 785 O O . THR A 1 101 ? 5.377 2.090 4.848 1.00 97.31 101 THR A O 1
ATOM 788 N N . ALA A 1 102 ? 4.225 3.646 3.700 1.00 97.06 102 ALA A N 1
ATOM 789 C CA . ALA A 1 102 ? 4.218 2.975 2.409 1.00 97.06 102 ALA A CA 1
ATOM 790 C C . ALA A 1 102 ? 4.807 3.884 1.327 1.00 97.06 102 ALA A C 1
ATOM 792 O O . ALA A 1 102 ? 4.752 5.113 1.428 1.00 97.06 102 ALA A O 1
ATOM 793 N N . MET A 1 103 ? 5.345 3.264 0.280 1.00 97.25 103 MET A N 1
ATOM 794 C CA . MET A 1 103 ? 5.897 3.958 -0.876 1.00 97.25 103 MET A CA 1
ATOM 795 C C . MET A 1 103 ? 5.290 3.399 -2.163 1.00 97.25 103 MET A C 1
ATOM 797 O O . MET A 1 103 ? 5.244 2.187 -2.372 1.00 97.25 103 MET A O 1
ATOM 801 N N . ALA A 1 104 ? 4.817 4.291 -3.024 1.00 97.69 104 ALA A N 1
ATOM 802 C CA . ALA A 1 104 ? 4.350 3.975 -4.362 1.00 97.69 104 ALA A CA 1
ATOM 803 C C . ALA A 1 104 ? 5.543 3.785 -5.302 1.00 97.69 104 ALA A C 1
ATOM 805 O O . ALA A 1 104 ? 6.419 4.645 -5.393 1.00 97.69 104 ALA A O 1
ATOM 806 N N . ASN A 1 105 ? 5.555 2.677 -6.038 1.00 97.44 105 ASN A N 1
ATOM 807 C CA . ASN A 1 105 ? 6.556 2.402 -7.061 1.00 97.44 105 ASN A CA 1
ATOM 808 C C . ASN A 1 105 ? 6.145 3.060 -8.387 1.00 97.44 105 ASN A C 1
ATOM 810 O O . ASN A 1 105 ? 5.545 2.408 -9.245 1.00 97.44 105 ASN A O 1
ATOM 814 N N . ALA A 1 106 ? 6.374 4.369 -8.502 1.00 96.62 106 ALA A N 1
ATOM 815 C CA . ALA A 1 106 ? 6.046 5.153 -9.692 1.00 96.62 106 ALA A CA 1
ATOM 816 C C . ALA A 1 106 ? 7.230 5.195 -10.675 1.00 96.62 106 ALA A C 1
ATOM 818 O O . ALA A 1 106 ? 8.375 5.303 -10.235 1.00 96.62 106 ALA A O 1
ATOM 819 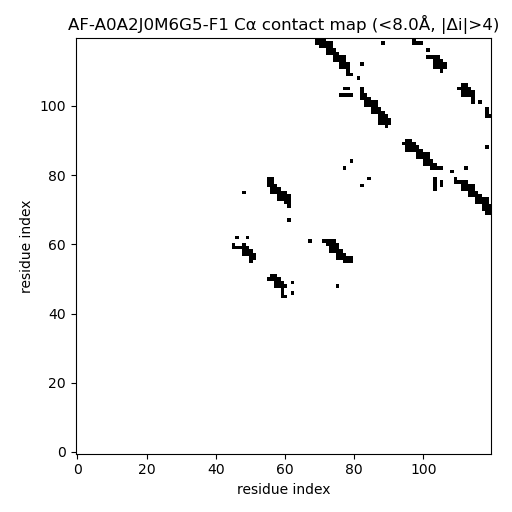N N . PRO A 1 107 ? 6.978 5.139 -11.996 1.00 94.56 107 PRO A N 1
ATOM 820 C CA . PRO A 1 107 ? 8.039 5.220 -12.998 1.00 94.56 107 PRO A CA 1
ATOM 821 C C . PRO A 1 107 ? 8.672 6.618 -13.087 1.00 94.56 107 PRO A C 1
ATOM 823 O O . PRO A 1 107 ? 9.840 6.724 -13.453 1.00 94.56 107 PRO A O 1
ATOM 826 N N . ASP A 1 108 ? 7.917 7.672 -12.760 1.00 93.50 108 ASP A N 1
ATOM 827 C CA . ASP A 1 108 ? 8.386 9.059 -12.726 1.00 93.50 108 ASP A CA 1
ATOM 828 C C . ASP A 1 108 ? 7.527 9.911 -11.767 1.00 93.50 108 ASP A C 1
ATOM 830 O O . ASP A 1 108 ? 6.449 9.508 -11.311 1.00 93.50 108 ASP A O 1
ATOM 834 N N . MET A 1 109 ? 8.002 11.115 -11.460 1.00 89.50 109 MET A N 1
ATOM 835 C CA . MET A 1 109 ? 7.307 12.101 -10.644 1.00 89.50 109 MET A CA 1
ATOM 836 C C . MET A 1 109 ? 6.009 12.553 -11.314 1.00 89.50 109 MET A C 1
ATOM 838 O O . MET A 1 109 ? 6.000 13.042 -12.439 1.00 89.50 109 MET A O 1
ATOM 842 N N . GLY A 1 110 ? 4.898 12.461 -10.583 1.00 91.50 110 GLY A N 1
ATOM 843 C CA . GLY A 1 110 ? 3.586 12.831 -11.118 1.00 91.50 110 GLY A CA 1
ATOM 844 C C . GLY A 1 110 ? 2.897 11.722 -11.919 1.00 91.50 110 GLY A C 1
ATOM 845 O O . GLY A 1 110 ? 1.805 11.959 -12.442 1.00 91.50 110 GLY A O 1
ATOM 846 N N . GLU A 1 111 ? 3.463 10.516 -11.936 1.00 96.19 111 GLU A N 1
ATOM 847 C CA . GLU A 1 111 ? 2.808 9.308 -12.436 1.00 96.19 111 GLU A CA 1
ATOM 848 C C . GLU A 1 111 ? 2.261 8.448 -11.291 1.00 96.19 111 GLU A C 1
ATOM 850 O O . GLU A 1 111 ? 2.681 8.563 -10.135 1.00 96.19 111 GLU A O 1
ATOM 855 N N . PHE A 1 112 ? 1.284 7.594 -11.602 1.00 97.88 112 PHE A N 1
ATOM 856 C CA . PHE A 1 112 ? 0.806 6.595 -10.649 1.00 97.88 112 PHE A CA 1
ATOM 857 C C . PHE A 1 112 ? 1.831 5.471 -10.496 1.00 97.88 112 PHE A C 1
ATOM 859 O O . PHE A 1 112 ? 2.360 4.949 -11.476 1.00 97.88 112 PHE A O 1
ATOM 866 N N . GLY A 1 113 ? 2.082 5.089 -9.248 1.00 97.69 113 GLY A N 1
ATOM 867 C CA . GLY A 1 113 ? 2.906 3.947 -8.887 1.00 97.69 113 GLY A CA 1
ATOM 868 C C . GLY A 1 113 ? 2.129 2.916 -8.091 1.00 97.69 113 GLY A C 1
ATOM 869 O O . GLY A 1 113 ? 1.334 3.270 -7.219 1.00 97.69 113 GLY A O 1
ATOM 870 N N . SER A 1 114 ? 2.373 1.635 -8.357 1.00 97.81 114 SER A N 1
ATOM 871 C CA . SER A 1 114 ? 1.754 0.549 -7.595 1.00 97.81 114 SER A CA 1
ATOM 872 C C . SER A 1 114 ? 2.320 0.478 -6.178 1.00 97.81 114 SER A C 1
ATOM 874 O O . SER A 1 114 ? 3.522 0.669 -5.987 1.00 97.81 114 SER A O 1
ATOM 876 N N . PHE A 1 115 ? 1.498 0.105 -5.206 1.00 97.69 115 PHE A N 1
ATOM 877 C CA . PHE A 1 115 ? 1.942 -0.255 -3.862 1.00 97.69 115 PHE A CA 1
ATOM 878 C C . PHE A 1 115 ? 1.205 -1.505 -3.368 1.00 97.69 115 PHE A C 1
ATOM 880 O O . PHE A 1 115 ? 0.093 -1.813 -3.809 1.00 97.69 115 PHE A O 1
ATOM 887 N N . GLY A 1 116 ? 1.822 -2.224 -2.434 1.00 97.00 116 GLY A N 1
ATOM 888 C CA . GLY A 1 116 ? 1.252 -3.414 -1.815 1.00 97.00 116 GLY A CA 1
ATOM 889 C C . GLY A 1 116 ? 1.904 -3.666 -0.467 1.00 97.00 116 GLY A C 1
ATOM 890 O O . GLY A 1 116 ? 3.056 -4.079 -0.409 1.00 97.00 116 GLY A O 1
ATOM 891 N N . GLU A 1 117 ? 1.168 -3.414 0.609 1.00 97.00 117 GLU A N 1
ATOM 892 C CA . GLU A 1 117 ? 1.681 -3.478 1.972 1.00 97.00 117 GLU A CA 1
ATOM 893 C C . GLU A 1 117 ? 0.796 -4.346 2.859 1.00 97.00 117 GLU A C 1
ATOM 895 O O . GLU A 1 117 ? -0.429 -4.241 2.841 1.00 97.00 117 GLU A O 1
ATOM 900 N N . LEU A 1 118 ? 1.426 -5.188 3.677 1.00 96.19 118 LEU A N 1
ATOM 901 C CA . LEU A 1 118 ? 0.744 -5.912 4.748 1.00 96.19 118 LEU A CA 1
ATOM 902 C C . LEU A 1 118 ? 0.693 -5.044 6.008 1.00 96.19 118 LEU A C 1
ATOM 904 O O . LEU A 1 118 ? 1.739 -4.570 6.460 1.00 96.19 118 LEU A O 1
ATOM 908 N N . ILE A 1 119 ? -0.492 -4.866 6.587 1.00 95.00 119 ILE A N 1
ATOM 909 C CA . ILE A 1 119 ? -0.697 -4.195 7.877 1.00 95.00 119 ILE A CA 1
ATOM 910 C C . ILE A 1 119 ? -1.234 -5.196 8.909 1.00 95.00 119 ILE A C 1
ATOM 912 O O . ILE A 1 119 ? -2.020 -6.084 8.568 1.00 95.00 119 ILE A O 1
ATOM 916 N N . LEU A 1 120 ? -0.746 -5.086 10.148 1.00 90.62 120 LEU A N 1
ATOM 917 C CA . LEU A 1 120 ? -0.994 -6.023 11.252 1.00 90.62 120 LEU A CA 1
ATOM 918 C C . LEU A 1 120 ? -1.914 -5.416 12.298 1.00 90.62 120 LEU A C 1
ATOM 920 O O . LEU A 1 120 ? -1.649 -4.247 12.653 1.00 90.62 120 LEU A O 1
#

Sequence (120 aa):
MTKYIWITISIIALILVFAYKQAPNEPDLEKPEEDIISDQIPTPEEGEPIVSESGNIKVTRPQKDTVATSPILVKGEARVFEGTFQIHLKDANGAILSEKTAMANAPDMGEFGSFGELIL

Secondary structure (DSSP, 8-state):
-HHHHHHHHHHHHHHHHHHHHHSTT--------TTSSTTTS-----PPPEE-TTSSEEEEESPTT----SSEEEEEEE--GGGEEEEEEE-TT--EEEEEEEE-B-SSTTS-EEEEEEE-

pLDDT: mean 84.35, std 15.11, range [47.22, 98.06]

Solvent-accessible surface area (backbone atoms only — not comparable to full-atom values): 7404 Å² total; per-residue (Å²): 121,72,75,56,53,58,52,52,52,52,51,51,52,51,51,51,53,53,53,63,68,64,64,85,70,73,73,80,78,75,68,74,73,77,73,78,57,66,84,70,52,76,74,73,75,74,52,84,59,51,64,42,96,85,66,39,38,33,35,42,26,73,57,86,97,59,93,80,59,88,65,37,58,41,27,33,37,28,41,51,75,92,31,51,49,79,48,72,45,57,50,98,87,65,51,73,75,31,75,44,83,47,60,28,60,40,93,50,92,92,37,70,4,51,35,75,45,77,48,103

Foldseek 3Di:
DVVVVVVVVVVVVVVVVVVVVVPDDPPPPPPPPPPPVPVPPPPPPQPAWDADPVSFWTWSPDDPPDDADPQGKTKTKGQDDQQKDKDFDADPVRHTPWIDIWGFQAPDHRGIGITIDTID

Mean predicted aligned error: 14.5 Å

Radius of gyration: 28.65 Å; Cα contacts (8 Å, |Δi|>4): 149; chains: 1; bounding box: 76×58×31 Å